Protein AF-A0A7S1WSY0-F1 (afdb_monomer)

Sequence (169 aa):
LIRFQRALVQGLELDASPLLQLPHVRRVPKQAPSLQEVVKAGGLPPAVLKELGLDDEQRLDIEAFCRHAPQVEVSCRVEVSDEEEVGEGDLASLTVTLTRLNLGSGEAAGPVNAPLFPVPKLEEWWVLVYDERARRLVTADLILGTGREESCKVHFMVPRPGKHRWTVH

InterPro domains:
  IPR004179 Sec63 domain [PF02889] (59-168)
  IPR014756 Immunoglobulin E-set [SSF81296] (76-169)
  IPR035892 C2 domain superfamily [G3DSA:2.60.40.150] (69-169)

Radius of gyration: 19.69 Å; Cα contacts (8 Å, |Δi|>4): 276; chains: 1; bounding box: 46×32×55 Å

Nearest PDB structures (foldseek):
  8ro0-assembly1_B  TM=7.593E-01  e=1.838E-10  Caenorhabditis elegans
  6ah0-assembly1_D  TM=7.240E-01  e=1.118E-10  Homo sapiens
  5yzg-assembly1_D  TM=7.240E-01  e=1.118E-10  Homo sapiens
  5m59-assembly4_A  TM=7.765E-01  e=5.593E-09  Thermochaetoides thermophila
  8alz-assembly1_B  TM=6.573E-01  e=1.694E-06  Homo sapiens

Secondary structure (DSSP, 8-state):
-HHHHHHHHHT--TTS-GGGGSTT--S--TTPPPHHHHHHHTS--HHHHHHHT--HHHHHHHHHHHHHS--EEEEEEEEESS-SS--TT-EEEEEEEEEETT--TT-B------TTSSS-----EEEEEEETTTTEEEEEEEE---BSEEEEEEEEE--SSS---EEE-

Structure (mmCIF, N/CA/C/O backbone):
data_AF-A0A7S1WSY0-F1
#
_entry.id   AF-A0A7S1WSY0-F1
#
loop_
_atom_site.group_PDB
_atom_site.id
_atom_site.type_symbol
_atom_site.label_atom_id
_atom_site.label_alt_id
_atom_site.label_comp_id
_atom_site.label_asym_id
_atom_site.label_entity_id
_atom_site.label_seq_id
_atom_site.pdbx_PDB_ins_code
_atom_site.Cartn_x
_atom_site.Cartn_y
_atom_site.Cartn_z
_atom_site.occupancy
_atom_site.B_iso_or_equiv
_atom_site.auth_seq_id
_atom_site.auth_comp_id
_atom_site.auth_asym_id
_atom_site.auth_atom_id
_atom_site.pdbx_PDB_model_num
ATOM 1 N N . LEU A 1 1 ? -9.898 -5.180 -11.200 1.00 78.62 1 LEU A N 1
ATOM 2 C CA . LEU A 1 1 ? -9.316 -6.352 -10.509 1.00 78.62 1 LEU A CA 1
ATOM 3 C C . LEU A 1 1 ? -8.738 -5.994 -9.136 1.00 78.62 1 LEU A C 1
ATOM 5 O O . LEU A 1 1 ? -9.282 -6.470 -8.154 1.00 78.62 1 LEU A O 1
ATOM 9 N N . ILE A 1 2 ? -7.741 -5.103 -9.033 1.00 86.62 2 ILE A N 1
ATOM 10 C CA . ILE A 1 2 ? -7.101 -4.742 -7.743 1.00 86.62 2 ILE A CA 1
ATOM 11 C C . ILE A 1 2 ? -8.112 -4.249 -6.690 1.00 86.62 2 ILE A C 1
ATOM 13 O O . ILE A 1 2 ? -8.146 -4.745 -5.568 1.00 86.62 2 ILE A O 1
ATOM 17 N N . ARG A 1 3 ? -9.020 -3.335 -7.065 1.00 87.62 3 ARG A N 1
ATOM 18 C CA . ARG A 1 3 ? -10.085 -2.860 -6.156 1.00 87.62 3 ARG A CA 1
ATOM 19 C C . ARG A 1 3 ? -11.011 -3.982 -5.673 1.00 87.62 3 ARG A C 1
ATOM 21 O O . ARG A 1 3 ? -11.441 -3.949 -4.529 1.00 87.62 3 ARG A O 1
ATOM 28 N N . PHE A 1 4 ? -11.278 -4.971 -6.528 1.00 90.81 4 PHE A N 1
ATOM 29 C CA . PHE A 1 4 ? -12.100 -6.132 -6.183 1.00 90.81 4 PHE A CA 1
ATOM 30 C C . PHE A 1 4 ? -11.389 -7.053 -5.193 1.00 90.81 4 PHE A C 1
ATOM 32 O O . PHE A 1 4 ? -12.003 -7.461 -4.218 1.00 90.81 4 PHE A O 1
ATOM 39 N N . GLN A 1 5 ? -10.092 -7.317 -5.379 1.00 90.81 5 GLN A N 1
ATOM 40 C CA . GLN A 1 5 ? -9.313 -8.093 -4.408 1.00 90.81 5 GLN A CA 1
ATOM 41 C C . GLN A 1 5 ? -9.291 -7.415 -3.035 1.00 90.81 5 GLN A C 1
ATOM 43 O O . GLN A 1 5 ? -9.545 -8.073 -2.032 1.00 90.81 5 GLN A O 1
ATOM 48 N N . ARG A 1 6 ? -9.076 -6.092 -2.987 1.00 90.56 6 ARG A N 1
ATOM 49 C CA . ARG A 1 6 ? -9.152 -5.333 -1.729 1.00 90.56 6 ARG A CA 1
ATOM 50 C C . ARG A 1 6 ? -10.524 -5.470 -1.069 1.00 90.56 6 ARG A C 1
ATOM 52 O O . ARG A 1 6 ? -10.594 -5.760 0.118 1.00 90.56 6 ARG A O 1
ATOM 59 N N . ALA A 1 7 ? -11.593 -5.255 -1.835 1.00 93.44 7 ALA A N 1
ATOM 60 C CA . ALA A 1 7 ? -12.969 -5.355 -1.357 1.00 93.44 7 ALA A CA 1
ATOM 61 C C . ALA A 1 7 ? -13.275 -6.757 -0.803 1.00 93.44 7 ALA A C 1
ATOM 63 O O . ALA A 1 7 ? -13.799 -6.881 0.298 1.00 93.44 7 ALA A O 1
ATOM 64 N N . LEU A 1 8 ? -12.844 -7.807 -1.508 1.00 94.50 8 LEU A N 1
ATOM 65 C CA . LEU A 1 8 ? -12.998 -9.196 -1.083 1.00 94.50 8 LEU A CA 1
ATOM 66 C C . LEU A 1 8 ? -12.259 -9.491 0.229 1.00 94.50 8 LEU A C 1
ATOM 68 O O . LEU A 1 8 ? -12.847 -10.068 1.137 1.00 94.50 8 LEU A O 1
ATOM 72 N N . VAL A 1 9 ? -10.986 -9.093 0.336 1.00 94.50 9 VAL A N 1
ATOM 73 C CA . VAL A 1 9 ? -10.174 -9.338 1.540 1.00 94.50 9 VAL A CA 1
ATOM 74 C C . VAL A 1 9 ? -10.726 -8.574 2.742 1.00 94.50 9 VAL A C 1
ATOM 76 O O . VAL A 1 9 ? -10.762 -9.107 3.843 1.00 94.50 9 VAL A O 1
ATOM 79 N N . GLN A 1 10 ? -11.187 -7.341 2.544 1.00 94.00 10 GLN A N 1
ATOM 80 C CA . GLN A 1 10 ? -11.709 -6.509 3.630 1.00 94.00 10 GLN A CA 1
ATOM 81 C C . GLN A 1 10 ? -13.196 -6.756 3.936 1.00 94.00 10 GLN A C 1
ATOM 83 O O . GLN A 1 10 ? -13.710 -6.218 4.911 1.00 94.00 10 GLN A O 1
ATOM 88 N N . GLY A 1 11 ? -13.898 -7.563 3.132 1.00 94.38 11 GLY A N 1
ATOM 89 C CA . GLY A 1 11 ? -15.338 -7.787 3.283 1.00 94.38 11 GLY A CA 1
ATOM 90 C C . GLY A 1 11 ? -16.172 -6.525 3.029 1.00 94.38 11 GLY A C 1
ATOM 91 O O . GLY A 1 11 ? -17.149 -6.280 3.732 1.00 94.38 11 GLY A O 1
ATOM 92 N N . LEU A 1 12 ? -15.772 -5.710 2.050 1.00 93.94 12 LEU A N 1
ATOM 93 C CA . LEU A 1 12 ? -16.397 -4.430 1.708 1.00 93.94 12 LEU A CA 1
ATOM 94 C C . LEU A 1 12 ? -17.007 -4.457 0.302 1.00 93.94 12 LEU A C 1
ATOM 96 O O . LEU A 1 12 ? -16.604 -5.244 -0.554 1.00 93.94 12 LEU A O 1
ATOM 100 N N . GLU A 1 13 ? -17.945 -3.548 0.035 1.00 93.25 13 GLU A N 1
ATOM 101 C CA . GLU A 1 13 ? -18.391 -3.263 -1.333 1.00 93.25 13 GLU A CA 1
ATOM 102 C C . GLU A 1 13 ? -17.282 -2.555 -2.138 1.00 93.25 13 GLU A C 1
ATOM 104 O O . GLU A 1 13 ? -16.329 -1.998 -1.587 1.00 93.25 13 GLU A O 1
ATOM 109 N N . LEU A 1 14 ? -17.377 -2.583 -3.471 1.00 92.00 14 LEU A N 1
ATOM 110 C CA . LEU A 1 14 ? -16.321 -2.079 -4.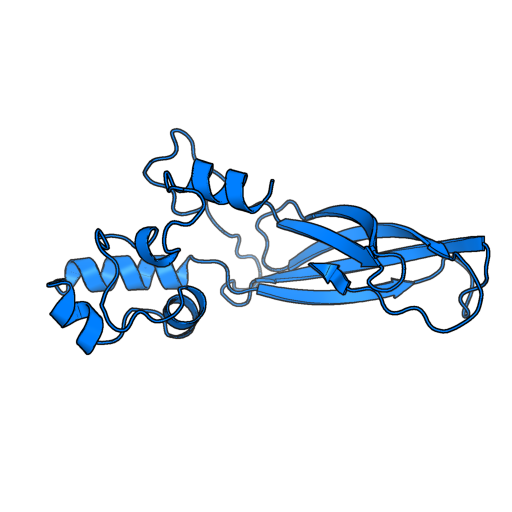363 1.00 92.00 14 LEU A CA 1
ATOM 111 C C . LEU A 1 14 ? -16.056 -0.574 -4.226 1.00 92.00 14 LEU A C 1
ATOM 113 O O . LEU A 1 14 ? -14.916 -0.124 -4.384 1.00 92.00 14 LEU A O 1
ATOM 117 N N . ASP A 1 15 ? -17.110 0.188 -3.974 1.00 90.81 15 ASP A N 1
ATOM 118 C CA . ASP A 1 15 ? -17.154 1.640 -3.830 1.00 90.81 15 ASP A CA 1
ATOM 119 C C . ASP A 1 15 ? -17.314 2.087 -2.369 1.00 90.81 15 ASP A C 1
ATOM 121 O O . ASP A 1 15 ? -17.336 3.288 -2.090 1.00 90.81 15 ASP A O 1
ATOM 125 N N . ALA A 1 16 ? -17.341 1.135 -1.431 1.00 92.69 16 ALA A N 1
ATOM 126 C CA . ALA A 1 16 ? -17.346 1.425 -0.008 1.00 92.69 16 ALA A CA 1
ATOM 127 C C . ALA A 1 16 ? -16.137 2.285 0.388 1.00 92.69 16 ALA A C 1
ATOM 129 O O . ALA A 1 16 ? -15.017 2.133 -0.119 1.00 92.69 16 ALA A O 1
ATOM 130 N N . SER A 1 17 ? -16.366 3.184 1.347 1.00 93.69 17 SER A N 1
ATOM 131 C CA . SER A 1 17 ? -15.299 4.012 1.899 1.00 93.69 17 SER A CA 1
ATOM 132 C C . SER A 1 17 ? -14.200 3.131 2.505 1.00 93.69 17 SER A C 1
ATOM 134 O O . SER A 1 17 ? -14.507 2.288 3.352 1.00 93.69 17 SER A O 1
ATOM 136 N N . PRO A 1 18 ? -12.917 3.362 2.166 1.00 93.44 18 PRO A N 1
ATOM 137 C CA . PRO A 1 18 ? -11.804 2.643 2.778 1.00 93.44 18 PRO A CA 1
ATOM 138 C C . PRO A 1 18 ? -11.734 2.803 4.300 1.00 93.44 18 PRO A C 1
ATOM 140 O O . PRO A 1 18 ? -11.129 1.974 4.958 1.00 93.44 18 PRO A O 1
ATOM 143 N N . LEU A 1 19 ? -12.358 3.835 4.882 1.00 95.50 19 LEU A N 1
ATOM 144 C CA . LEU A 1 19 ? -12.410 4.002 6.339 1.00 95.50 19 LEU A CA 1
ATOM 145 C C . LEU A 1 19 ? -13.161 2.874 7.053 1.00 95.50 19 LEU A C 1
ATOM 147 O O . LEU A 1 19 ? -12.915 2.652 8.232 1.00 95.50 19 LEU A O 1
ATOM 151 N N . LEU A 1 20 ? -14.050 2.158 6.358 1.00 95.31 20 LEU A N 1
ATOM 152 C CA . LEU A 1 20 ? -14.801 1.036 6.932 1.00 95.31 20 LEU A CA 1
ATOM 153 C C . LEU A 1 20 ? -13.925 -0.194 7.213 1.00 95.31 20 LEU A C 1
ATOM 155 O O . LEU A 1 20 ? -14.398 -1.148 7.818 1.00 95.31 20 LEU A O 1
ATOM 159 N N . GLN A 1 21 ? -12.656 -0.173 6.797 1.00 94.12 21 GLN A N 1
ATOM 160 C CA . GLN A 1 21 ? -11.682 -1.192 7.183 1.00 94.12 21 GLN A CA 1
ATOM 161 C C . GLN A 1 21 ? -11.071 -0.937 8.575 1.00 94.12 21 GLN A C 1
ATOM 163 O O . GLN A 1 21 ? -10.392 -1.806 9.116 1.00 94.12 21 GLN A O 1
ATOM 168 N N . LEU A 1 22 ? -11.242 0.268 9.137 1.00 95.75 22 LEU A N 1
ATOM 169 C CA . LEU A 1 22 ? -10.736 0.581 10.471 1.00 95.75 22 LEU A CA 1
ATOM 170 C C . LEU A 1 22 ? -11.551 -0.183 11.527 1.00 95.75 22 LEU A C 1
ATOM 172 O O . LEU A 1 22 ? -12.781 -0.245 11.415 1.00 95.75 22 LEU A O 1
ATOM 176 N N . PRO A 1 23 ? -10.907 -0.701 12.588 1.00 95.69 23 PRO A N 1
ATOM 177 C CA . PRO A 1 23 ? -11.616 -1.292 13.715 1.00 95.69 23 PRO A CA 1
ATOM 178 C C . PRO A 1 23 ? -12.692 -0.342 14.248 1.00 95.69 23 PRO A C 1
ATOM 180 O O . PRO A 1 23 ? -12.485 0.868 14.318 1.00 95.69 23 PRO A O 1
ATOM 183 N N . HIS A 1 24 ? -13.851 -0.891 14.617 1.00 95.25 24 HIS A N 1
ATOM 184 C CA . HIS A 1 24 ? -14.981 -0.165 15.227 1.00 95.25 24 HIS A CA 1
ATOM 185 C C . HIS A 1 24 ? -15.687 0.877 14.339 1.00 95.25 24 HIS A C 1
ATOM 187 O O . HIS A 1 24 ? -16.765 1.357 14.698 1.00 95.25 24 HIS A O 1
ATOM 193 N N . VAL A 1 25 ? -15.177 1.181 13.141 1.00 95.06 25 VAL A N 1
ATOM 194 C CA . VAL A 1 25 ? -15.786 2.153 12.222 1.00 95.06 25 VAL A CA 1
ATOM 195 C C . VAL A 1 25 ? -16.865 1.483 11.369 1.00 95.06 25 VAL A C 1
ATOM 197 O O . VAL A 1 25 ? -16.599 0.872 10.342 1.00 95.06 25 VAL A O 1
ATOM 200 N N . ARG A 1 26 ? -18.129 1.633 11.782 1.00 92.75 26 ARG A N 1
ATOM 201 C CA . ARG A 1 26 ? -19.297 1.043 11.086 1.00 92.75 26 ARG A CA 1
ATOM 202 C C . ARG A 1 26 ? -20.006 1.993 10.120 1.00 92.75 26 ARG A C 1
ATOM 204 O O . ARG A 1 26 ? -20.908 1.583 9.397 1.00 92.75 26 ARG A O 1
ATOM 211 N N . ARG A 1 27 ? -19.651 3.277 10.146 1.00 94.69 27 ARG A N 1
ATOM 212 C CA . ARG A 1 27 ? -20.246 4.323 9.307 1.00 94.69 27 ARG A CA 1
ATOM 213 C C . ARG A 1 27 ? -19.201 5.360 8.933 1.00 94.69 27 ARG A C 1
ATOM 215 O O . ARG A 1 27 ? -18.274 5.611 9.697 1.00 94.69 27 ARG A O 1
ATOM 222 N N . VAL A 1 28 ? -19.388 5.987 7.778 1.00 94.62 28 VAL A N 1
ATOM 223 C CA . VAL A 1 28 ? -18.509 7.058 7.305 1.00 94.62 28 VAL A CA 1
ATOM 224 C C . VAL A 1 28 ? -18.904 8.369 7.998 1.00 94.62 28 VAL A C 1
ATOM 226 O O . VAL A 1 28 ? -20.083 8.730 7.950 1.00 94.62 28 VAL A O 1
ATOM 229 N N . PRO A 1 29 ? -17.968 9.073 8.660 1.00 92.19 29 PRO A N 1
ATOM 230 C CA . PRO A 1 29 ? -18.246 10.374 9.263 1.00 92.19 29 PRO A CA 1
ATOM 231 C C . PRO A 1 29 ? -18.501 11.432 8.183 1.00 92.19 29 PRO A C 1
ATOM 233 O O . PRO A 1 29 ? -18.049 11.299 7.043 1.00 92.19 29 PRO A O 1
ATOM 236 N N . LYS A 1 30 ? -19.202 12.514 8.536 1.00 90.06 30 LYS A N 1
ATOM 237 C CA . LYS A 1 30 ? -19.568 13.575 7.576 1.00 90.06 30 LYS A CA 1
ATOM 238 C C . LYS A 1 30 ? -18.353 14.238 6.927 1.00 90.06 30 LYS A C 1
ATOM 240 O O . LYS A 1 30 ? -18.392 14.578 5.750 1.00 90.06 30 LYS A O 1
ATOM 245 N N . GLN A 1 31 ? -17.297 14.445 7.708 1.00 89.88 31 GLN A N 1
ATOM 246 C CA . GLN A 1 31 ? -16.029 15.035 7.274 1.00 89.88 31 GLN A CA 1
ATOM 247 C C . GLN A 1 31 ? -14.946 13.967 7.390 1.00 89.88 31 GLN A C 1
ATOM 249 O O . GLN A 1 31 ? -14.116 13.978 8.296 1.00 89.88 31 GLN A O 1
ATOM 254 N N . ALA A 1 32 ? -15.036 12.984 6.496 1.00 89.25 32 ALA A N 1
ATOM 255 C CA . ALA A 1 32 ? -14.148 11.836 6.477 1.00 89.25 32 ALA A CA 1
ATOM 256 C C . ALA A 1 32 ? -12.762 12.209 5.928 1.00 89.25 32 ALA A C 1
ATOM 258 O O . ALA A 1 32 ? -12.675 12.606 4.763 1.00 89.25 32 ALA A O 1
ATOM 259 N N . PRO A 1 33 ? -11.678 12.037 6.712 1.00 94.94 33 PRO A N 1
ATOM 260 C CA . PRO A 1 33 ? -10.338 12.008 6.142 1.00 94.94 33 PRO A CA 1
ATOM 261 C C . PRO A 1 33 ? -10.196 10.793 5.219 1.00 94.94 33 PRO A C 1
ATOM 263 O O . PRO A 1 33 ? -10.918 9.800 5.337 1.00 94.94 33 PRO A O 1
ATOM 266 N N . SER A 1 34 ? -9.233 10.828 4.311 1.00 95.44 34 SER A N 1
ATOM 267 C CA . SER A 1 34 ? -8.817 9.617 3.616 1.00 95.44 34 SER A CA 1
ATOM 268 C C . SER A 1 34 ? -8.168 8.642 4.600 1.00 95.44 34 SER A C 1
ATOM 270 O O . SER A 1 34 ? -7.527 9.025 5.578 1.00 95.44 34 SER A O 1
ATOM 272 N N . LEU A 1 35 ? -8.274 7.349 4.310 1.00 94.69 35 LEU A N 1
ATOM 273 C CA . LEU A 1 35 ? -7.586 6.318 5.081 1.00 94.69 35 LEU A CA 1
ATOM 274 C C . LEU A 1 35 ? -6.064 6.552 5.144 1.00 94.69 35 LEU A C 1
ATOM 276 O O . LEU A 1 35 ? -5.457 6.308 6.180 1.00 94.69 35 LEU A O 1
ATOM 280 N N . GLN A 1 36 ? -5.451 7.038 4.060 1.00 94.25 36 GLN A N 1
ATOM 281 C CA . GLN A 1 36 ? -4.016 7.340 4.034 1.00 94.25 36 GLN A CA 1
ATOM 282 C C . GLN A 1 36 ? -3.646 8.451 5.021 1.00 94.25 36 GLN A C 1
ATOM 284 O O . GLN A 1 36 ? -2.633 8.339 5.706 1.00 94.25 36 GLN A O 1
ATOM 289 N N . GLU A 1 37 ? -4.471 9.495 5.137 1.00 96.00 37 GLU A N 1
ATOM 290 C CA . GLU A 1 37 ? -4.267 10.555 6.131 1.00 96.00 37 GLU A CA 1
ATOM 291 C C . GLU A 1 37 ? -4.387 10.015 7.557 1.00 96.00 37 GLU A C 1
ATOM 293 O O . GLU A 1 37 ? -3.561 10.357 8.396 1.00 96.00 37 GLU A O 1
ATOM 298 N N . VAL A 1 38 ? -5.356 9.131 7.818 1.00 97.31 38 VAL A N 1
ATOM 299 C CA . VAL A 1 38 ? -5.536 8.483 9.130 1.00 97.31 38 VAL A CA 1
ATOM 300 C C . VAL A 1 38 ? -4.325 7.628 9.493 1.00 97.31 38 VAL A C 1
ATOM 302 O O . VAL A 1 38 ? -3.777 7.775 10.582 1.00 97.31 38 VAL A O 1
ATOM 305 N N . VAL A 1 39 ? -3.861 6.782 8.567 1.00 96.62 39 VAL A N 1
ATOM 306 C CA . VAL A 1 39 ? -2.684 5.923 8.777 1.00 96.62 39 VAL A CA 1
ATOM 307 C C . VAL A 1 39 ? -1.434 6.766 9.023 1.00 96.62 39 VAL A C 1
ATOM 309 O O . VAL A 1 39 ? -0.713 6.520 9.985 1.00 96.62 39 VAL A O 1
ATOM 312 N N . LYS A 1 40 ? -1.206 7.806 8.210 1.00 95.44 40 LYS A N 1
ATOM 313 C CA . LYS A 1 40 ? -0.054 8.707 8.354 1.00 95.44 40 LYS A CA 1
ATOM 314 C C . LYS A 1 40 ? -0.097 9.517 9.653 1.00 95.44 40 LYS A C 1
ATOM 316 O O . LYS A 1 40 ? 0.947 9.773 10.243 1.00 95.44 40 LYS A O 1
ATOM 321 N N . ALA A 1 41 ? -1.286 9.932 10.090 1.00 96.31 41 ALA A N 1
ATOM 322 C CA . ALA A 1 41 ? -1.484 10.621 11.363 1.00 96.31 41 ALA A CA 1
ATOM 323 C C . ALA A 1 41 ? -1.426 9.672 12.573 1.00 96.31 41 ALA A C 1
ATOM 325 O O . ALA A 1 41 ? -1.338 10.139 13.705 1.00 96.31 41 ALA A O 1
ATOM 326 N N . GLY A 1 42 ? -1.479 8.356 12.344 1.00 96.94 42 GLY A N 1
ATOM 327 C CA . GLY A 1 42 ? -1.485 7.342 13.391 1.00 96.94 42 GLY A CA 1
ATOM 328 C C . GLY A 1 42 ? -2.842 7.136 14.064 1.00 96.94 42 GLY A C 1
ATOM 329 O O . GLY A 1 42 ? -2.891 6.427 15.058 1.00 96.94 42 GLY A O 1
ATOM 330 N N . GLY A 1 43 ? -3.933 7.717 13.558 1.00 97.06 43 GLY A N 1
ATOM 331 C CA . GLY A 1 43 ? -5.255 7.612 14.175 1.00 97.06 43 GLY A CA 1
ATOM 332 C C . GLY A 1 43 ? -6.288 8.579 13.597 1.00 97.06 43 GLY A C 1
ATOM 333 O O . GLY A 1 43 ? -6.001 9.391 12.714 1.00 97.06 43 GLY A O 1
ATOM 334 N N . LEU A 1 44 ? -7.529 8.477 14.083 1.00 97.00 44 LEU A N 1
ATOM 335 C CA . LEU A 1 44 ? -8.619 9.363 13.671 1.00 97.00 44 LEU A CA 1
ATOM 336 C C . LEU A 1 44 ? -8.559 10.714 14.405 1.00 97.00 44 LEU A C 1
ATOM 338 O O . LEU A 1 44 ? -8.226 10.756 15.591 1.00 97.00 44 LEU A O 1
ATOM 342 N N . PRO A 1 45 ? -8.965 11.822 13.756 1.00 95.88 45 PRO A N 1
ATOM 343 C CA . PRO A 1 45 ? -9.078 13.114 14.424 1.00 95.88 45 PRO A CA 1
ATOM 344 C C . PRO A 1 45 ? -10.051 13.068 15.619 1.00 95.88 45 PRO A C 1
ATOM 346 O O . PRO A 1 45 ? -11.097 12.419 15.520 1.00 95.88 45 PRO A O 1
ATOM 349 N N . PRO A 1 46 ? -9.814 13.837 16.702 1.00 95.06 46 PRO A N 1
ATOM 350 C CA . PRO A 1 46 ? -10.692 13.851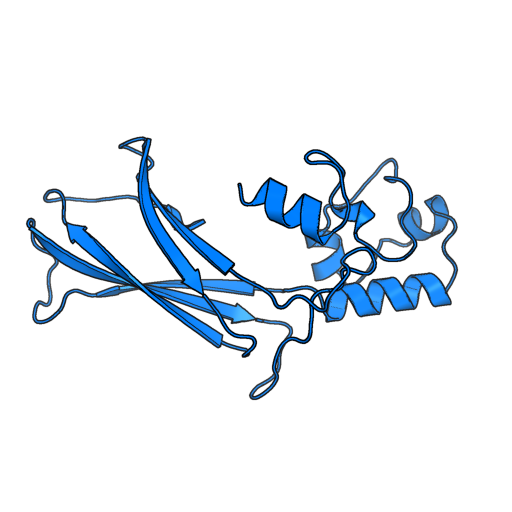 17.879 1.00 95.06 46 PRO A CA 1
ATOM 351 C C . PRO A 1 46 ? -12.162 14.169 17.570 1.00 95.06 46 PRO A C 1
ATOM 353 O O . PRO A 1 46 ? -13.069 13.596 18.172 1.00 95.06 46 PRO A O 1
ATOM 356 N N . ALA A 1 47 ? -12.413 15.055 16.600 1.00 95.19 47 ALA A N 1
ATOM 357 C CA . ALA A 1 47 ? -13.767 15.377 16.152 1.00 95.19 47 ALA A CA 1
ATOM 358 C C . ALA A 1 47 ? -14.487 14.154 15.555 1.00 95.19 47 ALA A C 1
ATOM 360 O O . ALA A 1 47 ? -15.667 13.945 15.830 1.00 95.19 47 ALA A O 1
ATOM 361 N N . VAL A 1 48 ? -13.761 13.324 14.798 1.00 96.19 48 VAL A N 1
ATOM 362 C CA . VAL A 1 48 ? -14.289 12.103 14.176 1.00 96.19 48 VAL A CA 1
ATOM 363 C C . VAL A 1 48 ? -14.508 11.013 15.221 1.00 96.19 48 VAL A C 1
ATOM 365 O O . VAL A 1 48 ? -15.557 10.378 15.211 1.00 96.19 48 VAL A O 1
ATOM 368 N N . LEU A 1 49 ? -13.575 10.835 16.163 1.00 95.62 49 LEU A N 1
ATOM 369 C CA . LEU A 1 49 ? -13.747 9.903 17.286 1.00 95.62 49 LEU A CA 1
ATOM 370 C C . LEU A 1 49 ? -15.021 10.224 18.082 1.00 95.62 49 LEU A C 1
ATOM 372 O O . LEU A 1 49 ? -15.845 9.343 18.323 1.00 95.62 49 LEU A O 1
ATOM 376 N N . LYS A 1 50 ? -15.234 11.509 18.400 1.00 95.81 50 LYS A N 1
ATOM 377 C CA . LYS A 1 50 ? -16.443 11.985 19.084 1.00 95.81 50 LYS A CA 1
ATOM 378 C C . LYS A 1 50 ? -17.709 11.796 18.245 1.00 95.81 50 LYS A C 1
ATOM 380 O O . LYS A 1 50 ? -18.736 11.407 18.791 1.00 95.81 50 LYS A O 1
ATOM 385 N N . GLU A 1 51 ? -17.660 12.072 16.940 1.00 96.19 51 GLU A N 1
ATOM 386 C CA . GLU A 1 51 ? -18.796 11.851 16.030 1.00 96.19 51 GLU A CA 1
ATOM 387 C C . GLU A 1 51 ? -19.187 10.369 15.965 1.00 96.19 51 GLU A C 1
ATOM 389 O O . GLU A 1 51 ? -20.373 10.032 15.962 1.00 96.19 51 GLU A O 1
ATOM 394 N N . LEU A 1 52 ? -18.199 9.477 15.912 1.00 96.25 52 LEU A N 1
ATOM 395 C CA . LEU A 1 52 ? -18.410 8.034 15.854 1.00 96.25 52 LEU A CA 1
ATOM 396 C C . LEU A 1 52 ? -18.752 7.424 17.220 1.00 96.25 52 LEU A C 1
ATOM 398 O O . LEU A 1 52 ? -19.270 6.311 17.249 1.00 96.25 52 LEU A O 1
ATOM 402 N N . GLY A 1 53 ? -18.548 8.165 18.313 1.00 96.69 53 GLY A N 1
ATOM 403 C CA . GLY A 1 53 ? -18.827 7.708 19.673 1.00 96.69 53 GLY A CA 1
ATOM 404 C C . GLY A 1 53 ? -17.851 6.633 20.141 1.00 96.69 53 GLY A C 1
ATOM 405 O O . GLY A 1 53 ? -18.274 5.714 20.835 1.00 96.69 53 GLY A O 1
ATOM 406 N N . LEU A 1 54 ? -16.588 6.726 19.713 1.00 97.06 54 LEU A N 1
ATOM 407 C CA . LEU A 1 54 ? -15.560 5.748 20.057 1.00 97.06 54 LEU A CA 1
ATOM 408 C C . LEU A 1 54 ? -14.935 6.064 21.416 1.00 97.06 54 LEU A C 1
ATOM 410 O O . LEU A 1 54 ? -14.630 7.225 21.703 1.00 97.06 54 LEU A O 1
ATOM 414 N N . ASP A 1 55 ? -14.747 5.032 22.232 1.00 97.50 55 ASP A N 1
ATOM 415 C CA . ASP A 1 55 ? -14.057 5.130 23.517 1.00 97.50 55 ASP A CA 1
ATOM 416 C C . ASP A 1 55 ? -12.523 5.050 23.368 1.00 97.50 55 ASP A C 1
ATOM 418 O O . ASP A 1 55 ? -11.974 4.955 22.264 1.00 97.50 55 ASP A O 1
ATOM 422 N N . ASP A 1 56 ? -11.813 5.145 24.495 1.00 97.06 56 ASP A N 1
ATOM 423 C CA . ASP A 1 56 ? -10.351 5.118 24.512 1.00 97.06 56 ASP A CA 1
ATOM 424 C C . ASP A 1 56 ? -9.763 3.767 24.092 1.00 97.06 56 ASP A C 1
ATOM 426 O O . ASP A 1 56 ? -8.720 3.748 23.441 1.00 97.06 56 ASP A O 1
ATOM 430 N N . GLU A 1 57 ? -10.418 2.648 24.409 1.00 97.62 57 GLU A N 1
ATOM 431 C CA . GLU A 1 57 ? -9.951 1.318 23.999 1.00 97.62 57 GLU A CA 1
ATOM 432 C C . GLU A 1 57 ? -10.083 1.158 22.480 1.00 97.62 57 GLU A C 1
ATOM 434 O O . GLU A 1 57 ? -9.133 0.783 21.792 1.00 97.62 57 GLU A O 1
ATOM 439 N N . GLN A 1 58 ? -11.223 1.568 21.927 1.00 97.94 58 GLN A N 1
ATOM 440 C CA . GLN A 1 58 ? -11.480 1.557 20.490 1.00 97.94 58 GLN A CA 1
ATOM 441 C C . GLN A 1 58 ? -10.542 2.494 19.725 1.00 97.94 58 GLN A C 1
ATOM 443 O O . GLN A 1 58 ? -10.105 2.168 18.618 1.00 97.94 58 GLN A O 1
ATOM 448 N N . ARG A 1 59 ? -10.193 3.651 20.303 1.00 97.75 59 ARG A N 1
ATOM 449 C CA . ARG A 1 59 ? -9.164 4.539 19.746 1.00 97.75 59 ARG A CA 1
ATOM 450 C C . ARG A 1 59 ? -7.810 3.829 19.670 1.00 97.75 59 ARG A C 1
ATOM 452 O O . ARG A 1 59 ? -7.167 3.898 18.624 1.00 97.75 59 ARG A O 1
ATOM 459 N N . LEU A 1 60 ? -7.390 3.138 20.731 1.00 98.06 60 LEU A N 1
ATOM 460 C CA . LEU A 1 60 ? -6.115 2.410 20.758 1.00 98.06 60 LEU A CA 1
ATOM 461 C C . LEU A 1 60 ? -6.058 1.291 19.708 1.00 98.06 60 LEU A C 1
ATOM 463 O O . LEU A 1 60 ? -5.014 1.104 19.078 1.00 98.06 60 LEU A O 1
ATOM 467 N N . ASP A 1 61 ? -7.171 0.599 19.459 1.00 97.69 61 ASP A N 1
ATOM 468 C CA . ASP A 1 61 ? -7.263 -0.407 18.393 1.00 97.69 61 ASP A CA 1
ATOM 469 C C . ASP A 1 61 ? -7.060 0.206 16.998 1.00 97.69 61 ASP A C 1
ATOM 471 O O . ASP A 1 61 ? -6.388 -0.372 16.138 1.00 97.69 61 ASP A O 1
ATOM 475 N N . ILE A 1 62 ? -7.592 1.409 16.766 1.00 97.88 62 ILE A N 1
ATOM 476 C CA . ILE A 1 62 ? -7.398 2.147 15.511 1.00 97.88 62 ILE A CA 1
ATOM 477 C C . ILE A 1 62 ? -5.947 2.614 15.372 1.00 97.88 62 ILE A C 1
ATOM 479 O O . ILE A 1 62 ? -5.370 2.519 14.288 1.00 97.88 62 ILE A O 1
ATOM 483 N N . GLU A 1 63 ? -5.321 3.075 16.451 1.00 97.88 63 GLU A N 1
ATOM 484 C CA . GLU A 1 63 ? -3.898 3.431 16.450 1.00 97.88 63 GLU A CA 1
ATOM 485 C C . GLU A 1 63 ? -3.015 2.201 16.181 1.00 97.88 63 GLU A C 1
ATOM 487 O O . GLU A 1 63 ? -2.030 2.281 15.444 1.00 97.88 63 GLU A O 1
ATOM 492 N N . ALA A 1 64 ? -3.381 1.034 16.723 1.00 96.81 64 ALA A N 1
ATOM 493 C CA . ALA A 1 64 ? -2.720 -0.236 16.425 1.00 96.81 64 ALA A CA 1
ATOM 494 C C . ALA A 1 64 ? -2.861 -0.626 14.951 1.00 96.81 64 ALA A C 1
ATOM 496 O O . ALA A 1 64 ? -1.865 -0.995 14.323 1.00 96.81 64 ALA A O 1
ATOM 497 N N . PHE A 1 65 ? -4.057 -0.467 14.377 1.00 97.00 65 PHE A N 1
ATOM 498 C CA . PHE A 1 65 ? -4.268 -0.619 12.941 1.00 97.00 65 PHE A CA 1
ATOM 499 C C . PHE A 1 65 ? -3.341 0.307 12.143 1.00 97.00 65 PHE A C 1
ATOM 501 O O . PHE A 1 65 ? -2.682 -0.151 11.216 1.00 97.00 65 PHE A O 1
ATOM 508 N N . CYS A 1 66 ? -3.251 1.591 12.502 1.00 97.12 66 CYS A N 1
ATOM 509 C CA . CYS A 1 66 ? -2.451 2.572 11.761 1.00 97.12 66 CYS A CA 1
ATOM 510 C C . CYS A 1 66 ? -0.944 2.288 11.821 1.00 97.12 66 CYS A C 1
ATOM 512 O O . CYS A 1 66 ? -0.247 2.497 10.830 1.00 97.12 66 CYS A O 1
ATOM 514 N N . ARG A 1 67 ? -0.442 1.780 12.955 1.00 95.75 67 ARG A N 1
ATOM 515 C CA . ARG A 1 67 ? 0.958 1.338 13.094 1.00 95.75 67 ARG A CA 1
ATOM 516 C C . ARG A 1 67 ? 1.278 0.131 12.207 1.00 95.75 67 ARG A C 1
ATOM 518 O O . ARG A 1 67 ? 2.376 0.044 11.662 1.00 95.75 67 ARG A O 1
ATOM 525 N N . HIS A 1 68 ? 0.319 -0.784 12.072 1.00 95.50 68 HIS A N 1
ATOM 526 C CA . HIS A 1 68 ? 0.461 -2.005 11.275 1.00 95.50 68 HIS A CA 1
ATOM 527 C C . HIS A 1 68 ? 0.234 -1.780 9.776 1.00 95.50 68 HIS A C 1
ATOM 529 O O . HIS A 1 68 ? 0.849 -2.448 8.951 1.00 95.50 68 HIS A O 1
ATOM 535 N N . ALA A 1 69 ? -0.650 -0.849 9.416 1.00 94.94 69 ALA A N 1
ATOM 536 C CA . ALA A 1 69 ? -1.006 -0.568 8.034 1.00 94.94 69 ALA A CA 1
ATOM 537 C C . ALA A 1 69 ? 0.224 -0.160 7.199 1.00 94.94 69 ALA A C 1
ATOM 539 O O . ALA A 1 69 ? 1.094 0.562 7.693 1.00 94.94 69 ALA A O 1
ATOM 540 N N . PRO A 1 70 ? 0.290 -0.577 5.922 1.00 93.06 70 PRO A N 1
ATOM 541 C CA . PRO A 1 70 ? 1.465 -0.349 5.099 1.00 93.06 70 PRO A CA 1
ATOM 542 C C . PRO A 1 70 ? 1.695 1.141 4.847 1.00 93.06 70 PRO A C 1
ATOM 544 O O . PRO A 1 70 ? 0.842 1.836 4.288 1.00 93.06 70 PRO A O 1
ATOM 547 N N . GLN A 1 71 ? 2.888 1.611 5.205 1.00 94.62 71 GLN A N 1
ATOM 548 C CA . GLN A 1 71 ? 3.395 2.928 4.836 1.00 94.62 71 GLN A CA 1
ATOM 549 C C . GLN A 1 71 ? 4.570 2.714 3.896 1.00 94.62 71 GLN A C 1
ATOM 551 O O . GLN A 1 71 ? 5.648 2.343 4.345 1.00 94.62 71 GLN A O 1
ATOM 556 N N . VAL A 1 72 ? 4.352 2.881 2.594 1.00 95.00 72 VAL A N 1
ATOM 557 C CA . VAL A 1 72 ? 5.330 2.482 1.576 1.00 95.00 72 VAL A CA 1
ATOM 558 C C . VAL A 1 72 ? 5.858 3.669 0.788 1.00 95.00 72 VAL A C 1
ATOM 560 O O . VAL A 1 72 ? 5.120 4.599 0.466 1.00 95.00 72 VAL A O 1
ATOM 563 N N . GLU A 1 73 ? 7.135 3.592 0.442 1.00 95.69 73 GLU A N 1
ATOM 564 C CA . GLU A 1 73 ? 7.768 4.391 -0.597 1.00 95.69 73 GLU A CA 1
ATOM 565 C C . GLU A 1 73 ? 8.166 3.463 -1.749 1.00 95.69 73 GLU A C 1
ATOM 567 O O . GLU A 1 73 ? 8.588 2.329 -1.521 1.00 95.69 73 GLU A O 1
ATOM 572 N N . VAL A 1 74 ? 8.000 3.929 -2.988 1.00 95.75 74 VAL A N 1
ATOM 573 C CA . VAL A 1 74 ? 8.355 3.168 -4.191 1.00 95.75 74 VAL A CA 1
ATOM 574 C C . VAL A 1 74 ? 9.436 3.921 -4.947 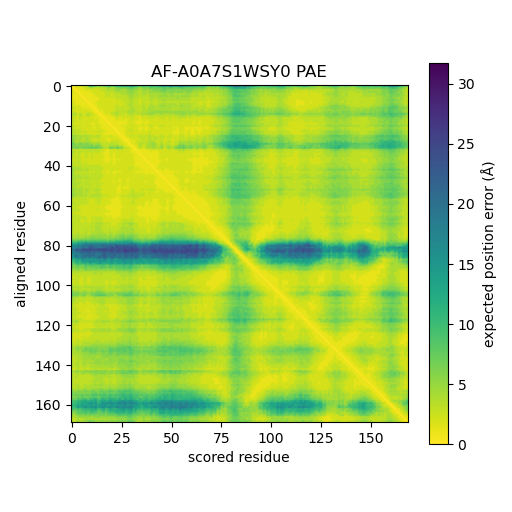1.00 95.75 74 VAL A C 1
ATOM 576 O O . VAL A 1 74 ? 9.276 5.102 -5.260 1.00 95.75 74 VAL A O 1
ATOM 579 N N . SER A 1 75 ? 10.519 3.224 -5.278 1.00 95.62 75 SER A N 1
ATOM 580 C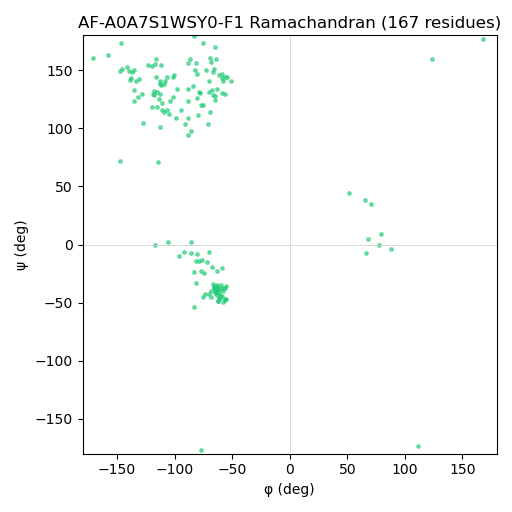 CA . SER A 1 75 ? 11.578 3.726 -6.151 1.00 95.62 75 SER A CA 1
ATOM 581 C C . SER A 1 75 ? 11.718 2.848 -7.393 1.00 95.62 75 SER A C 1
ATOM 583 O O . SER A 1 75 ? 11.331 1.679 -7.411 1.00 95.62 75 SER A O 1
ATOM 585 N N . CYS A 1 76 ? 12.206 3.440 -8.480 1.00 93.69 76 CYS A N 1
ATOM 586 C CA . CYS A 1 76 ? 12.288 2.806 -9.791 1.00 93.69 76 CYS A CA 1
ATOM 587 C C . CYS A 1 76 ? 13.659 3.079 -10.407 1.00 93.69 76 CYS A C 1
ATOM 589 O O . CYS A 1 76 ? 14.097 4.230 -10.445 1.00 93.69 76 CYS A O 1
ATOM 591 N N . ARG A 1 77 ? 14.309 2.040 -10.934 1.00 91.25 77 ARG A N 1
ATOM 592 C CA . ARG A 1 77 ? 15.589 2.150 -11.643 1.00 91.25 77 ARG A CA 1
ATOM 593 C C . ARG A 1 77 ? 15.533 1.382 -12.956 1.00 91.25 77 ARG A C 1
ATOM 595 O O . ARG A 1 77 ? 15.203 0.202 -12.958 1.00 91.25 77 ARG A O 1
ATOM 602 N N . VAL A 1 78 ? 15.868 2.052 -14.057 1.00 87.50 78 VAL A N 1
ATOM 603 C CA . VAL A 1 78 ? 15.978 1.429 -15.384 1.00 87.50 78 VAL A CA 1
ATOM 604 C C . VAL A 1 78 ? 17.443 1.115 -15.668 1.00 87.50 78 VAL A C 1
ATOM 606 O O . VAL A 1 78 ? 18.310 1.953 -15.429 1.00 87.50 78 VAL A O 1
ATOM 609 N N . GLU A 1 79 ? 17.704 -0.089 -16.160 1.00 82.62 79 GLU A N 1
ATOM 610 C CA . GLU A 1 79 ? 19.027 -0.607 -16.508 1.00 82.62 79 GLU A CA 1
ATOM 611 C C . GLU A 1 79 ? 18.930 -1.364 -17.841 1.00 82.62 79 GLU A C 1
ATOM 613 O O . GL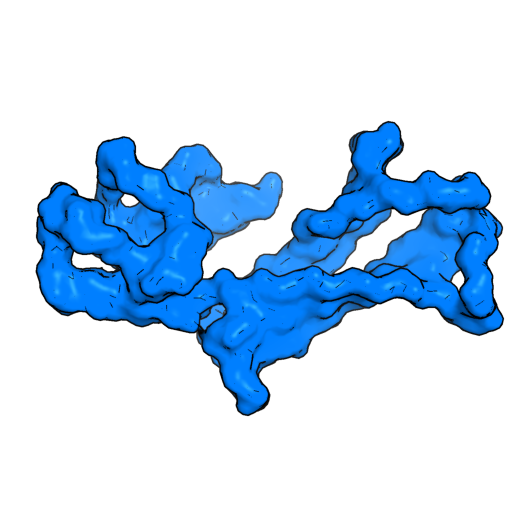U A 1 79 ? 17.940 -2.057 -18.082 1.00 82.62 79 GLU A O 1
ATOM 618 N N . VAL A 1 80 ? 19.954 -1.271 -18.688 1.00 77.12 80 VAL A N 1
ATOM 619 C CA . VAL A 1 80 ? 20.130 -2.139 -19.864 1.00 77.12 80 VAL A CA 1
ATOM 620 C C . VAL A 1 80 ? 21.342 -3.017 -19.594 1.00 77.12 80 VAL A C 1
ATOM 622 O O . VAL A 1 80 ? 22.322 -2.564 -19.002 1.00 77.12 80 VAL A O 1
ATOM 625 N N . SER A 1 81 ? 21.241 -4.301 -19.924 1.00 68.44 81 SER A N 1
ATOM 626 C CA . SER A 1 81 ? 22.371 -5.217 -19.796 1.00 68.44 81 SER A CA 1
ATOM 627 C C . SER A 1 81 ? 23.419 -4.871 -20.851 1.00 68.44 81 SER A C 1
ATOM 629 O O . SER A 1 81 ? 23.078 -4.735 -22.017 1.00 68.44 81 SER A O 1
ATOM 631 N N . ASP A 1 82 ? 24.676 -4.755 -20.425 1.00 65.56 82 ASP A N 1
ATOM 632 C CA . ASP A 1 82 ? 25.867 -4.631 -21.279 1.00 65.56 82 ASP A CA 1
ATOM 633 C C . ASP A 1 82 ? 26.027 -3.330 -22.097 1.00 65.56 82 ASP A C 1
ATOM 635 O O . ASP A 1 82 ? 27.019 -3.195 -22.813 1.00 65.56 82 ASP A O 1
ATOM 639 N N . GLU A 1 83 ? 25.143 -2.338 -21.933 1.00 64.94 83 GLU A N 1
ATOM 640 C CA . GLU A 1 83 ? 25.214 -1.052 -22.648 1.00 64.94 83 GLU A CA 1
ATOM 641 C C . GLU A 1 83 ? 25.013 0.158 -21.714 1.00 64.94 83 GLU A C 1
ATOM 643 O O . GLU A 1 83 ? 24.201 0.131 -20.787 1.00 64.94 83 GLU A O 1
ATOM 648 N N . GLU A 1 84 ? 25.774 1.238 -21.942 1.00 68.19 84 GLU A N 1
ATOM 649 C CA . GLU A 1 84 ? 25.631 2.502 -21.192 1.00 68.19 84 GLU A CA 1
ATOM 650 C C . GLU A 1 84 ? 24.419 3.327 -21.659 1.00 68.19 84 GLU A C 1
ATOM 652 O O . GLU A 1 84 ? 23.890 4.149 -20.905 1.00 68.19 84 GLU A O 1
ATOM 657 N N . GLU A 1 85 ? 23.959 3.098 -22.891 1.00 69.00 85 GLU A N 1
ATOM 658 C CA . GLU A 1 85 ? 22.822 3.779 -23.505 1.00 69.00 85 GLU A CA 1
ATOM 659 C C . GLU A 1 85 ? 21.697 2.785 -23.824 1.00 69.00 85 GLU A C 1
ATOM 661 O O . GLU A 1 85 ? 21.922 1.590 -23.956 1.00 69.00 85 GLU A O 1
ATOM 666 N N . VAL A 1 86 ? 20.461 3.283 -23.905 1.00 72.56 86 VAL A N 1
ATOM 667 C CA . VAL A 1 86 ? 19.271 2.473 -24.205 1.00 72.56 86 VAL A CA 1
ATOM 668 C C . VAL A 1 86 ? 18.943 2.631 -25.692 1.00 72.56 86 VAL A C 1
ATOM 670 O O . VAL A 1 86 ? 18.468 3.695 -26.108 1.00 72.56 86 VAL A O 1
ATOM 673 N N . GLY A 1 87 ? 19.169 1.586 -26.483 1.00 76.94 87 GLY A N 1
ATOM 674 C CA . GLY A 1 87 ? 18.864 1.494 -27.907 1.00 76.94 87 GLY A CA 1
ATOM 675 C C . GLY A 1 87 ? 17.440 1.017 -28.209 1.00 76.94 87 GLY A C 1
ATOM 676 O O . GLY A 1 87 ? 16.741 0.433 -27.383 1.00 76.94 87 GLY A O 1
ATOM 677 N N . GLU A 1 88 ? 16.964 1.298 -29.425 1.00 82.62 88 GLU A N 1
ATOM 678 C CA . GLU A 1 88 ? 15.719 0.711 -29.935 1.00 82.62 88 GLU A CA 1
ATOM 679 C C . GLU A 1 88 ? 15.897 -0.792 -30.161 1.00 82.62 88 GLU A C 1
ATOM 681 O O . GLU A 1 88 ? 16.844 -1.212 -30.816 1.00 82.62 88 GLU A O 1
ATOM 686 N N . GLY A 1 89 ? 14.942 -1.593 -29.683 1.00 81.75 89 GLY A N 1
ATOM 687 C CA . GLY A 1 89 ? 15.020 -3.050 -29.775 1.00 81.75 89 GLY A CA 1
ATOM 688 C C . GLY A 1 89 ? 15.757 -3.714 -28.612 1.00 81.75 89 GLY A C 1
ATOM 689 O O . GLY A 1 89 ? 15.727 -4.940 -28.529 1.00 81.75 89 GLY A O 1
ATOM 690 N N . ASP A 1 90 ? 16.322 -2.943 -27.682 1.00 83.50 90 ASP A N 1
ATOM 691 C CA . ASP A 1 90 ? 16.987 -3.502 -26.508 1.00 83.50 90 ASP A CA 1
ATOM 692 C C . ASP A 1 90 ? 15.986 -4.062 -25.501 1.00 83.50 90 ASP A C 1
ATOM 694 O O . ASP A 1 90 ? 14.859 -3.571 -25.347 1.00 83.50 90 ASP A O 1
ATOM 698 N N . LEU A 1 91 ? 16.434 -5.076 -24.763 1.00 85.56 91 LEU A N 1
ATOM 699 C CA . LEU A 1 91 ? 15.726 -5.588 -23.601 1.00 85.56 91 LEU A CA 1
ATOM 700 C C . LEU A 1 91 ? 16.157 -4.801 -22.360 1.00 85.56 91 LEU A C 1
ATOM 702 O O . LEU A 1 91 ? 17.146 -5.125 -21.702 1.00 85.56 91 LEU A O 1
ATOM 706 N N . ALA A 1 92 ? 15.390 -3.770 -22.020 1.00 87.12 92 ALA A N 1
ATOM 707 C CA . ALA A 1 92 ? 15.606 -3.001 -20.806 1.00 87.12 92 ALA A CA 1
ATOM 708 C C . ALA A 1 92 ? 14.971 -3.694 -19.590 1.00 87.12 92 ALA A C 1
ATOM 710 O O . ALA A 1 92 ? 13.955 -4.389 -19.684 1.00 87.12 92 ALA A O 1
ATOM 711 N N . SER A 1 93 ? 15.571 -3.470 -18.425 1.00 89.44 93 SER A N 1
ATOM 712 C CA . SER A 1 93 ? 15.094 -3.930 -17.124 1.00 89.44 93 SER A CA 1
ATOM 713 C C . SER A 1 93 ? 14.672 -2.739 -16.272 1.00 89.44 93 SER A C 1
ATOM 715 O O . SER A 1 93 ? 15.440 -1.800 -16.085 1.00 89.44 93 SER A O 1
ATOM 717 N N . LEU A 1 94 ? 13.470 -2.786 -15.708 1.00 91.56 94 LEU A N 1
ATOM 718 C CA . LEU A 1 94 ? 13.010 -1.875 -14.667 1.00 91.56 94 LEU A CA 1
ATOM 719 C C . LEU A 1 94 ? 12.991 -2.631 -13.339 1.00 91.56 94 LEU A C 1
ATOM 721 O O . LEU A 1 94 ? 12.215 -3.568 -13.162 1.00 91.56 94 LEU A O 1
ATOM 725 N N . THR A 1 95 ? 13.825 -2.199 -12.402 1.00 94.88 95 THR A N 1
ATOM 726 C CA . THR A 1 95 ? 13.757 -2.629 -11.006 1.00 94.88 95 THR A CA 1
ATOM 727 C C . THR A 1 95 ? 12.810 -1.698 -10.264 1.00 94.88 95 THR A C 1
ATOM 729 O O . THR A 1 95 ? 13.017 -0.480 -10.264 1.00 94.88 95 THR A O 1
ATOM 732 N N . VAL A 1 96 ? 11.782 -2.264 -9.638 1.00 96.44 96 VAL A N 1
ATOM 733 C CA . VAL A 1 96 ? 10.862 -1.543 -8.755 1.00 96.44 96 VAL A CA 1
ATOM 734 C C . VAL A 1 96 ? 11.103 -2.018 -7.335 1.00 96.44 96 VAL A C 1
ATOM 736 O O . VAL A 1 96 ? 10.980 -3.208 -7.057 1.00 96.44 96 VAL A O 1
ATOM 739 N N . THR A 1 97 ? 11.443 -1.085 -6.452 1.00 97.19 97 THR A N 1
ATOM 740 C CA . THR A 1 97 ? 11.726 -1.360 -5.043 1.00 97.19 97 THR A CA 1
ATOM 741 C C . THR A 1 97 ? 10.658 -0.710 -4.180 1.00 97.19 97 THR A C 1
ATOM 743 O O . THR A 1 97 ? 10.418 0.495 -4.284 1.00 97.19 97 THR A O 1
ATOM 746 N N . LEU A 1 98 ? 10.029 -1.514 -3.328 1.00 97.69 98 LEU A N 1
ATOM 747 C CA . LEU A 1 98 ? 9.065 -1.094 -2.323 1.00 97.69 98 LEU A CA 1
ATOM 748 C C . LEU A 1 98 ? 9.739 -1.105 -0.952 1.00 97.69 98 LEU A C 1
ATOM 750 O O . LEU A 1 98 ? 10.227 -2.141 -0.501 1.00 97.69 98 LEU A O 1
ATOM 754 N N . THR A 1 99 ? 9.709 0.036 -0.269 1.00 97.75 99 THR A N 1
ATOM 755 C CA . THR A 1 99 ? 10.270 0.205 1.073 1.00 97.75 99 THR A CA 1
ATOM 756 C C . THR A 1 99 ? 9.154 0.521 2.062 1.00 97.75 99 THR A C 1
ATOM 758 O O . THR A 1 99 ? 8.485 1.548 1.959 1.00 97.75 99 THR A O 1
ATOM 761 N N . ARG A 1 100 ? 8.956 -0.349 3.054 1.00 97.25 100 ARG A N 1
ATOM 762 C CA . ARG A 1 100 ? 8.032 -0.150 4.177 1.00 97.25 100 ARG A CA 1
ATOM 763 C C . ARG A 1 100 ? 8.685 0.762 5.216 1.00 97.25 100 ARG A C 1
ATOM 765 O O . ARG A 1 100 ? 9.651 0.397 5.881 1.00 97.25 100 ARG A O 1
ATOM 772 N N . LEU A 1 101 ? 8.151 1.968 5.351 1.00 96.56 101 LEU A N 1
ATOM 773 C CA . LEU A 1 101 ? 8.633 3.019 6.247 1.00 96.56 101 LEU A CA 1
ATOM 774 C C . LEU A 1 101 ? 8.286 2.747 7.714 1.00 96.56 101 LEU A C 1
ATOM 776 O O . LEU A 1 101 ? 8.979 3.230 8.604 1.00 96.56 101 LEU A O 1
ATOM 780 N N . ASN A 1 102 ? 7.231 1.967 7.962 1.00 94.62 102 ASN A N 1
ATOM 781 C CA . ASN A 1 102 ? 6.792 1.577 9.301 1.00 94.62 102 ASN A CA 1
ATOM 782 C C . ASN A 1 102 ? 7.510 0.330 9.853 1.00 94.62 102 ASN A C 1
ATOM 784 O O . ASN A 1 102 ? 7.185 -0.089 10.959 1.00 94.62 102 ASN A O 1
ATOM 788 N N . LEU A 1 103 ? 8.472 -0.241 9.115 1.00 96.62 103 LEU A N 1
ATOM 789 C CA . LEU A 1 103 ? 9.297 -1.363 9.569 1.00 96.62 103 LEU A CA 1
ATOM 790 C C . LEU A 1 103 ? 10.745 -0.935 9.828 1.00 96.62 103 LEU A C 1
ATOM 792 O O . LEU A 1 103 ? 11.362 -0.208 9.044 1.00 96.62 103 LEU A O 1
ATOM 796 N N . GLY A 1 104 ? 11.302 -1.444 10.923 1.00 94.94 104 GLY A N 1
ATOM 797 C CA . GLY A 1 104 ? 12.718 -1.387 11.257 1.00 94.94 104 GLY A CA 1
ATOM 798 C C . GLY A 1 104 ? 13.572 -2.364 10.440 1.00 94.94 104 GLY A C 1
ATOM 799 O O . GLY A 1 104 ? 13.086 -3.189 9.666 1.00 94.94 104 GLY A O 1
ATOM 800 N N . SER A 1 105 ? 14.895 -2.267 10.596 1.00 93.56 105 SER A N 1
ATOM 801 C CA . SER A 1 105 ? 15.828 -3.196 9.944 1.00 93.56 105 SER A CA 1
ATOM 802 C C . SER A 1 105 ? 15.640 -4.621 10.476 1.00 93.56 105 SER A C 1
ATOM 804 O O . SER A 1 105 ? 15.677 -4.827 11.686 1.00 93.56 105 SER A O 1
ATOM 806 N N . GLY A 1 106 ? 15.461 -5.593 9.578 1.00 93.50 106 GLY A N 1
ATOM 807 C CA . GLY A 1 106 ? 15.222 -6.998 9.932 1.00 93.50 106 GLY A CA 1
ATOM 808 C C . GLY A 1 106 ? 13.795 -7.315 10.391 1.00 93.50 106 GLY A C 1
ATOM 809 O O . GLY A 1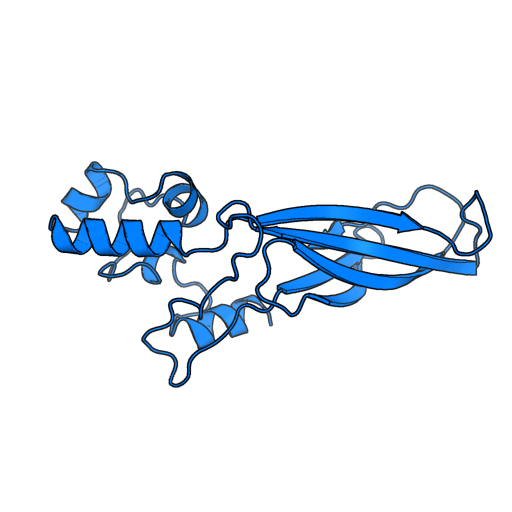 106 ? 13.502 -8.473 10.681 1.00 93.50 106 GLY A O 1
ATOM 810 N N . GLU A 1 107 ? 12.905 -6.322 10.439 1.00 96.00 107 GLU A N 1
ATOM 811 C CA . GLU A 1 107 ? 11.490 -6.546 10.723 1.00 96.00 107 GLU A CA 1
ATOM 812 C C . GLU A 1 107 ? 10.733 -7.006 9.473 1.00 96.00 107 GLU A C 1
ATOM 814 O O . GLU A 1 107 ? 11.128 -6.739 8.332 1.00 96.00 107 GLU A O 1
ATOM 819 N N . ALA A 1 108 ? 9.615 -7.689 9.711 1.00 95.62 108 ALA A N 1
ATOM 820 C CA . ALA A 1 108 ? 8.710 -8.158 8.679 1.00 95.62 108 ALA A CA 1
ATOM 821 C C . ALA A 1 108 ? 7.266 -7.771 9.013 1.00 95.62 108 ALA A C 1
ATOM 823 O O . ALA A 1 108 ? 6.842 -7.840 10.16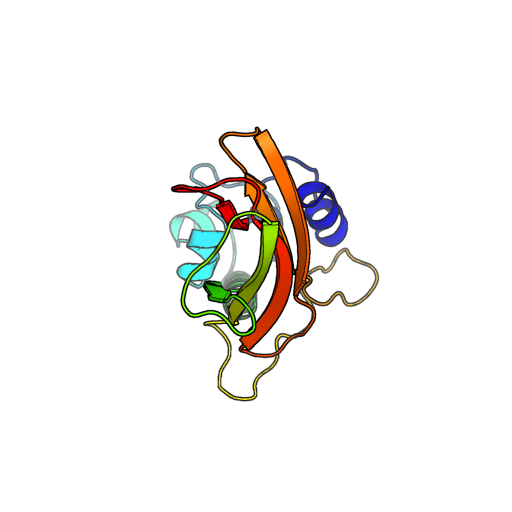8 1.00 95.62 108 ALA A O 1
ATOM 824 N N . ALA A 1 109 ? 6.502 -7.404 7.989 1.00 95.88 109 ALA A N 1
ATOM 825 C CA . ALA A 1 109 ? 5.072 -7.176 8.089 1.00 95.88 109 ALA A CA 1
ATOM 826 C C . ALA A 1 109 ? 4.353 -8.479 8.467 1.00 95.88 109 ALA A C 1
ATOM 828 O O . A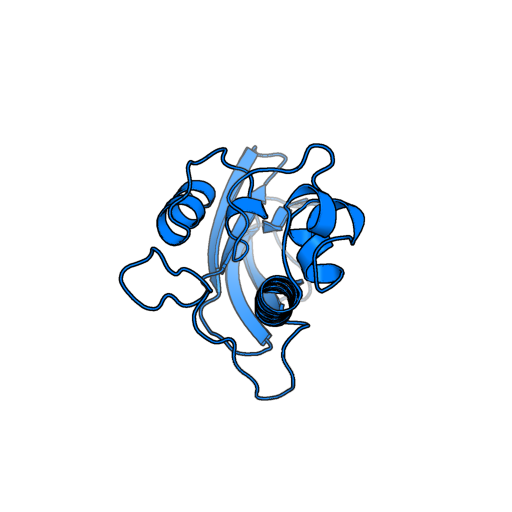LA A 1 109 ? 4.593 -9.541 7.888 1.00 95.88 109 ALA A O 1
ATOM 829 N N . GLY A 1 110 ? 3.445 -8.388 9.435 1.00 95.50 110 GLY A N 1
ATOM 830 C CA . GLY A 1 110 ? 2.535 -9.483 9.760 1.00 95.50 110 GLY A CA 1
ATOM 831 C C . GLY A 1 110 ? 1.381 -9.610 8.755 1.00 95.50 110 GLY A C 1
ATOM 832 O O . GLY A 1 110 ? 1.294 -8.849 7.788 1.00 95.50 110 GLY A O 1
ATOM 833 N N . PRO A 1 111 ? 0.444 -10.544 8.994 1.00 95.69 111 PRO A N 1
ATOM 834 C CA . PRO A 1 111 ? -0.787 -10.644 8.217 1.00 95.69 111 PRO A CA 1
ATOM 835 C C . PRO A 1 111 ? -1.568 -9.331 8.199 1.00 95.69 111 PRO A C 1
ATOM 837 O O . PRO A 1 111 ? -1.613 -8.614 9.198 1.00 95.69 111 PRO A O 1
ATOM 840 N N . VAL A 1 112 ? -2.217 -9.020 7.079 1.00 93.81 112 VAL A N 1
ATOM 841 C CA . VAL A 1 112 ? -3.064 -7.830 6.962 1.00 93.81 112 VAL A CA 1
ATOM 842 C C . VAL A 1 112 ? -4.221 -7.909 7.956 1.00 93.81 112 VAL A C 1
ATOM 844 O O . VAL A 1 112 ? -4.757 -8.986 8.231 1.00 93.81 112 VAL A O 1
ATOM 847 N N . ASN A 1 113 ? -4.639 -6.759 8.480 1.00 92.56 113 ASN A N 1
ATOM 848 C CA . ASN A 1 113 ? -5.844 -6.689 9.295 1.00 92.56 113 ASN A CA 1
ATOM 849 C C . ASN A 1 113 ? -7.066 -6.898 8.378 1.00 92.56 113 ASN A C 1
ATOM 851 O O . ASN A 1 113 ? -7.401 -6.026 7.576 1.00 92.56 113 ASN A O 1
ATOM 855 N N . ALA A 1 114 ? -7.647 -8.098 8.434 1.00 94.38 114 ALA A N 1
ATOM 856 C CA . ALA A 1 114 ? -8.788 -8.529 7.627 1.00 94.38 114 ALA A CA 1
ATOM 857 C C . ALA A 1 114 ? -9.659 -9.522 8.428 1.00 94.38 114 ALA A C 1
ATOM 859 O O . ALA A 1 114 ? -9.649 -10.722 8.155 1.00 94.38 114 ALA A O 1
ATOM 860 N N . PRO A 1 115 ? -10.404 -9.053 9.446 1.00 92.19 115 PRO A N 1
ATOM 861 C CA . PRO A 1 115 ? -11.103 -9.916 10.404 1.00 92.19 115 PRO A CA 1
ATOM 862 C C . PRO A 1 115 ? -12.258 -10.717 9.787 1.00 92.19 115 PRO A C 1
ATOM 864 O O . PRO A 1 115 ? -12.698 -11.706 10.364 1.00 92.19 115 PRO A O 1
ATOM 867 N N . LEU A 1 116 ? -12.761 -10.286 8.627 1.00 92.94 116 LEU A N 1
ATOM 868 C CA . LEU A 1 116 ? -13.834 -10.959 7.892 1.00 92.94 116 LEU A CA 1
ATOM 869 C C . LEU A 1 116 ? -13.306 -11.967 6.861 1.00 92.94 116 LEU A C 1
ATOM 871 O O . LEU A 1 116 ? -14.097 -12.684 6.248 1.00 92.94 116 LEU A O 1
ATOM 875 N N . PHE A 1 117 ? -11.987 -12.026 6.654 1.00 95.50 117 PHE A N 1
ATOM 876 C CA . PHE A 1 117 ? -11.376 -12.975 5.735 1.00 95.50 117 PHE A CA 1
ATOM 877 C C . PHE A 1 117 ? -11.062 -14.287 6.474 1.00 95.50 117 PHE A C 1
ATOM 879 O O . PHE A 1 117 ? -10.520 -14.254 7.577 1.00 95.50 117 PHE A O 1
ATOM 886 N N . PRO A 1 118 ? -11.387 -15.462 5.902 1.00 95.38 118 PRO A N 1
ATOM 887 C CA . PRO A 1 118 ? -11.377 -16.729 6.641 1.00 95.38 118 PRO A CA 1
ATOM 888 C C . PRO A 1 118 ? -9.976 -17.247 6.988 1.00 95.38 118 PRO A C 1
ATOM 890 O O . PRO A 1 118 ? -9.844 -18.164 7.796 1.00 95.38 118 PRO A O 1
ATOM 893 N N . VAL A 1 119 ? -8.935 -16.707 6.355 1.00 95.06 119 VAL A N 1
ATOM 894 C CA . VAL A 1 119 ? -7.547 -17.142 6.533 1.00 95.06 119 VAL A CA 1
ATOM 895 C C . VAL A 1 119 ? -6.626 -15.933 6.689 1.00 95.06 119 VAL A C 1
ATOM 897 O O . VAL A 1 119 ? -6.905 -14.887 6.104 1.00 95.06 119 VAL A O 1
ATOM 900 N N . PRO A 1 120 ? -5.503 -16.046 7.419 1.00 94.62 120 PRO A N 1
ATOM 901 C CA . PRO A 1 120 ? -4.492 -14.997 7.425 1.00 94.62 120 PRO A CA 1
ATOM 902 C C . PRO A 1 120 ? -4.021 -14.695 5.999 1.00 94.62 120 PRO A C 1
ATOM 904 O O . PRO A 1 120 ? -3.663 -15.605 5.249 1.00 94.62 120 PRO A O 1
ATOM 907 N N . LYS A 1 121 ? -4.012 -13.415 5.623 1.00 94.31 121 LYS A N 1
ATOM 908 C CA . LYS A 1 121 ? -3.560 -12.961 4.305 1.00 94.31 121 LYS A CA 1
ATOM 909 C C . LYS A 1 121 ? -2.322 -12.089 4.466 1.00 94.31 121 LYS A C 1
ATOM 911 O O . LYS A 1 121 ? -2.309 -11.184 5.293 1.00 94.31 121 LYS A O 1
ATOM 916 N N . LEU A 1 122 ? -1.283 -12.361 3.685 1.00 94.44 122 LEU A N 1
ATOM 917 C CA . LEU A 1 122 ? -0.125 -11.475 3.575 1.00 94.44 122 LEU A CA 1
ATOM 918 C C . LEU A 1 122 ? -0.360 -10.434 2.479 1.00 94.44 122 LEU A C 1
ATOM 920 O O . LEU A 1 122 ? -1.164 -10.647 1.560 1.00 94.44 122 LEU A O 1
ATOM 924 N N . GLU A 1 123 ? 0.349 -9.318 2.600 1.00 92.62 123 GLU A N 1
ATOM 925 C CA . GLU A 1 123 ? 0.386 -8.278 1.577 1.00 92.62 123 GLU A CA 1
ATOM 926 C C . GLU A 1 123 ? 0.886 -8.832 0.238 1.00 92.62 123 GLU A C 1
ATOM 928 O O . GLU A 1 123 ? 1.822 -9.628 0.188 1.00 92.62 123 GLU A O 1
ATOM 933 N N . GLU A 1 124 ? 0.272 -8.369 -0.846 1.00 92.06 124 GLU A N 1
ATOM 934 C CA . GLU A 1 124 ? 0.694 -8.625 -2.222 1.00 92.06 124 GLU A CA 1
ATOM 935 C C . GLU A 1 124 ? 0.629 -7.304 -2.975 1.00 92.06 124 GLU A C 1
ATOM 937 O O . GLU A 1 124 ? -0.424 -6.658 -3.021 1.00 92.06 124 GLU A O 1
ATOM 942 N N . TRP A 1 125 ? 1.754 -6.901 -3.556 1.00 95.00 125 TRP A N 1
ATOM 943 C CA . TRP A 1 125 ? 1.878 -5.624 -4.241 1.00 95.00 125 TRP A CA 1
ATOM 944 C C . TRP A 1 125 ? 1.986 -5.859 -5.738 1.00 95.00 125 TRP A C 1
ATOM 946 O O . TRP A 1 125 ? 2.951 -6.446 -6.219 1.00 95.00 125 TRP A O 1
ATOM 956 N N . TRP A 1 126 ? 0.975 -5.406 -6.473 1.00 94.75 126 TRP A N 1
ATOM 957 C CA . TRP A 1 126 ? 1.022 -5.377 -7.929 1.00 94.75 126 TRP A CA 1
ATOM 958 C C . TRP A 1 126 ? 1.839 -4.180 -8.384 1.00 94.75 126 TRP A C 1
ATOM 960 O O . TRP A 1 126 ? 1.575 -3.065 -7.950 1.00 94.75 126 TRP A O 1
ATOM 970 N N . VAL A 1 127 ? 2.777 -4.425 -9.290 1.00 94.50 127 VAL A N 1
ATOM 971 C CA . VAL A 1 127 ? 3.517 -3.402 -10.020 1.00 94.50 127 VAL A CA 1
ATOM 972 C C . VAL A 1 127 ? 2.964 -3.368 -11.431 1.00 94.50 127 VAL A C 1
ATOM 974 O O . VAL A 1 127 ? 3.128 -4.327 -12.186 1.00 94.50 127 VAL A O 1
ATOM 977 N N . LEU A 1 128 ? 2.289 -2.280 -11.799 1.00 93.88 128 LEU A N 1
ATOM 978 C CA . LEU A 1 128 ? 1.737 -2.107 -13.142 1.00 93.88 128 LEU A CA 1
ATOM 979 C C . LEU A 1 128 ? 2.486 -1.005 -13.885 1.00 93.88 128 LEU A C 1
ATOM 981 O O . LEU A 1 128 ? 2.392 0.167 -13.524 1.00 93.88 128 LEU A O 1
ATOM 985 N N . VAL A 1 129 ? 3.175 -1.360 -14.968 1.00 92.31 129 VAL A N 1
ATOM 986 C CA . VAL A 1 129 ? 3.846 -0.382 -15.834 1.00 92.31 129 VAL A CA 1
ATOM 987 C C . VAL A 1 129 ? 2.910 -0.019 -16.978 1.00 92.31 129 VAL A C 1
ATOM 989 O O . VAL A 1 129 ? 2.570 -0.866 -17.806 1.00 92.31 129 VAL A O 1
ATOM 992 N N . TYR A 1 130 ? 2.492 1.240 -17.042 1.00 92.56 130 TYR A N 1
ATOM 993 C CA . TYR A 1 130 ? 1.516 1.725 -18.012 1.00 92.56 130 TYR A CA 1
ATOM 994 C C . TYR A 1 130 ? 2.107 2.795 -18.931 1.00 92.56 130 TYR A C 1
ATOM 996 O O . TYR A 1 130 ? 2.729 3.760 -18.481 1.00 92.56 130 TYR A O 1
ATOM 1004 N N . ASP A 1 131 ? 1.880 2.641 -20.235 1.00 90.56 131 ASP A N 1
ATOM 1005 C CA . ASP A 1 131 ? 2.204 3.657 -21.231 1.00 90.56 131 ASP A CA 1
ATOM 1006 C C . ASP A 1 131 ? 0.989 4.568 -21.428 1.00 90.56 131 ASP A C 1
ATOM 1008 O O . ASP A 1 131 ? 0.023 4.211 -22.109 1.00 90.56 131 ASP A O 1
ATOM 1012 N N . GLU A 1 132 ? 1.055 5.767 -20.848 1.00 88.31 132 GLU A N 1
ATOM 1013 C CA . GLU A 1 132 ? 0.009 6.794 -20.935 1.00 88.31 132 GLU A CA 1
ATOM 1014 C C . GLU A 1 132 ? -0.298 7.205 -22.379 1.00 88.31 132 GLU A C 1
ATOM 1016 O O . GLU A 1 132 ? -1.452 7.446 -22.742 1.00 88.31 132 GLU A O 1
ATOM 1021 N N . ARG A 1 133 ? 0.733 7.276 -23.229 1.00 85.81 133 ARG A N 1
ATOM 1022 C CA . ARG A 1 133 ? 0.593 7.741 -24.611 1.00 85.81 133 ARG A CA 1
ATOM 1023 C C . ARG A 1 133 ? -0.059 6.674 -25.477 1.00 85.81 133 ARG A C 1
ATOM 1025 O O . ARG A 1 133 ? -0.947 6.993 -26.264 1.00 85.81 133 ARG A O 1
ATOM 1032 N N . ALA A 1 134 ? 0.390 5.428 -25.347 1.00 87.50 134 ALA A N 1
ATOM 1033 C CA . ALA A 1 134 ? -0.185 4.296 -26.069 1.00 87.50 134 ALA A CA 1
ATOM 1034 C C . ALA A 1 134 ? -1.476 3.767 -25.421 1.00 87.50 134 ALA A C 1
ATOM 1036 O O . ALA A 1 134 ? -2.151 2.925 -26.011 1.00 87.50 134 ALA A O 1
ATOM 1037 N N . ARG A 1 135 ? -1.820 4.264 -24.225 1.00 90.06 135 ARG A N 1
ATOM 1038 C CA . ARG A 1 135 ? -2.975 3.861 -23.415 1.00 90.06 135 ARG A CA 1
ATOM 1039 C C . ARG A 1 135 ? -3.053 2.346 -23.211 1.00 90.06 135 ARG A C 1
ATOM 1041 O O . ARG A 1 135 ? -4.115 1.742 -23.367 1.00 90.06 135 ARG A O 1
ATOM 1048 N N . ARG A 1 136 ? -1.914 1.723 -22.901 1.00 90.94 136 ARG A N 1
ATOM 1049 C CA . ARG A 1 136 ? -1.809 0.269 -22.725 1.00 90.94 136 ARG A CA 1
ATOM 1050 C C . ARG A 1 136 ? -0.911 -0.094 -21.554 1.00 90.94 136 ARG A C 1
ATOM 1052 O O . ARG A 1 136 ? 0.075 0.586 -21.278 1.00 90.94 136 ARG A O 1
ATOM 1059 N N . LEU A 1 137 ? -1.228 -1.219 -20.922 1.00 91.19 137 LEU A N 1
ATOM 1060 C CA . LEU A 1 137 ? -0.324 -1.875 -19.988 1.00 91.19 137 LEU A CA 1
ATOM 1061 C C . LEU A 1 137 ? 0.898 -2.387 -20.765 1.00 91.19 137 LEU A C 1
ATOM 1063 O O . LEU A 1 137 ? 0.749 -3.047 -21.796 1.00 91.19 137 LEU A O 1
ATOM 1067 N N . VAL A 1 138 ? 2.090 -2.039 -20.291 1.00 89.62 138 VAL A N 1
ATOM 1068 C CA . VAL A 1 138 ? 3.363 -2.525 -20.834 1.00 89.62 138 VAL A CA 1
ATOM 1069 C C . VAL A 1 138 ? 3.665 -3.890 -20.236 1.00 89.62 138 VAL A C 1
ATOM 1071 O O . VAL A 1 138 ? 3.870 -4.848 -20.974 1.00 89.62 138 VAL A O 1
ATOM 1074 N N . THR A 1 139 ? 3.653 -3.974 -18.907 1.00 90.69 139 THR A N 1
ATOM 1075 C CA . THR A 1 139 ? 3.882 -5.206 -18.152 1.00 90.69 139 THR A CA 1
ATOM 1076 C C . THR A 1 139 ? 3.273 -5.098 -16.753 1.00 90.69 139 THR A C 1
ATOM 1078 O O . THR A 1 139 ? 2.935 -4.000 -16.297 1.00 90.69 139 THR A O 1
ATOM 1081 N N . ALA A 1 140 ? 3.107 -6.240 -16.094 1.00 92.44 140 ALA A N 1
ATOM 1082 C CA . ALA A 1 140 ? 2.668 -6.346 -14.713 1.00 92.44 140 ALA A CA 1
ATOM 1083 C C . ALA A 1 140 ? 3.477 -7.426 -14.001 1.00 92.44 140 ALA A C 1
ATOM 1085 O O . ALA A 1 140 ? 3.738 -8.478 -14.584 1.00 92.44 140 ALA A O 1
ATOM 1086 N N . ASP A 1 141 ? 3.822 -7.171 -12.747 1.00 94.31 141 ASP A N 1
ATOM 1087 C CA . ASP A 1 141 ? 4.517 -8.131 -11.896 1.00 94.31 141 ASP A CA 1
ATOM 1088 C C . ASP A 1 141 ? 4.074 -7.976 -10.437 1.00 94.31 141 ASP A C 1
ATOM 1090 O O . ASP A 1 141 ? 3.294 -7.079 -10.099 1.00 94.31 141 ASP A O 1
ATOM 1094 N N . LEU A 1 142 ? 4.535 -8.880 -9.582 1.00 93.94 142 LEU A N 1
ATOM 1095 C CA . LEU A 1 142 ? 4.218 -8.922 -8.166 1.00 93.94 142 LEU A CA 1
ATOM 1096 C C . LEU A 1 142 ? 5.484 -8.760 -7.331 1.00 93.94 142 LEU A C 1
ATOM 1098 O O . LEU A 1 142 ? 6.445 -9.511 -7.476 1.00 93.94 142 LEU A O 1
ATOM 1102 N N . ILE A 1 143 ? 5.438 -7.837 -6.375 1.00 95.44 143 ILE A N 1
ATOM 1103 C CA . ILE A 1 143 ? 6.364 -7.835 -5.248 1.00 95.44 143 ILE A CA 1
ATOM 1104 C C . ILE A 1 143 ? 5.731 -8.696 -4.154 1.00 95.44 143 ILE A C 1
ATOM 1106 O O . ILE A 1 143 ? 4.716 -8.337 -3.546 1.00 95.44 143 ILE A O 1
ATOM 1110 N N . LEU A 1 144 ? 6.331 -9.866 -3.950 1.00 89.75 144 LEU A N 1
ATOM 1111 C CA . LEU A 1 144 ? 6.004 -10.800 -2.881 1.00 89.75 144 LEU A CA 1
ATOM 1112 C C . LEU A 1 144 ? 7.032 -10.645 -1.762 1.00 89.75 144 LEU A C 1
ATOM 1114 O O . LEU A 1 144 ? 8.203 -10.407 -2.033 1.00 89.75 144 LEU A O 1
ATOM 1118 N N . GLY A 1 145 ? 6.598 -10.815 -0.516 1.00 93.75 145 GLY A N 1
ATOM 1119 C CA . GLY A 1 145 ? 7.474 -10.712 0.647 1.00 93.75 145 GLY A CA 1
ATOM 1120 C C . GLY A 1 145 ? 6.993 -9.682 1.658 1.00 93.75 145 GLY A C 1
ATOM 1121 O O . GLY A 1 145 ? 6.182 -8.793 1.375 1.00 93.75 145 GLY A O 1
ATOM 1122 N N . THR A 1 146 ? 7.476 -9.847 2.881 1.00 96.19 146 THR A N 1
ATOM 1123 C CA . THR A 1 146 ? 7.049 -9.075 4.050 1.00 96.19 146 THR A CA 1
ATOM 1124 C C . THR A 1 146 ? 8.182 -8.252 4.642 1.00 96.19 146 THR A C 1
ATOM 1126 O O . THR A 1 146 ? 7.950 -7.570 5.633 1.00 96.19 146 THR A O 1
ATOM 1129 N N . GLY A 1 147 ? 9.395 -8.298 4.085 1.00 97.19 147 GLY A N 1
ATOM 1130 C CA . GLY A 1 147 ? 10.538 -7.563 4.611 1.00 97.19 147 GLY A CA 1
ATOM 1131 C C . GLY A 1 147 ? 10.369 -6.047 4.524 1.00 97.19 147 GLY A C 1
ATOM 1132 O O . GLY A 1 147 ? 9.459 -5.521 3.882 1.00 97.19 147 GLY A O 1
ATOM 1133 N N . ARG A 1 148 ? 11.273 -5.307 5.166 1.00 96.75 148 ARG A N 1
ATOM 1134 C CA . ARG A 1 148 ? 11.295 -3.843 5.055 1.00 96.75 148 ARG A CA 1
ATOM 1135 C C . ARG A 1 148 ? 11.449 -3.365 3.611 1.00 96.75 148 ARG A C 1
ATOM 1137 O O . ARG A 1 148 ? 10.809 -2.392 3.233 1.00 96.75 148 ARG A O 1
ATOM 1144 N N . GLU A 1 149 ? 12.286 -4.030 2.829 1.00 97.31 149 GLU A N 1
ATOM 1145 C CA . GLU A 1 149 ? 12.532 -3.705 1.430 1.00 97.31 149 GLU A CA 1
ATOM 1146 C C . GLU A 1 149 ? 12.354 -4.962 0.589 1.00 97.31 149 GLU A C 1
ATOM 1148 O O . GLU A 1 149 ? 12.909 -6.007 0.919 1.00 97.31 149 GLU A O 1
ATOM 1153 N N . GLU A 1 150 ? 11.566 -4.853 -0.472 1.00 97.31 150 GLU A N 1
ATOM 1154 C CA . GLU A 1 150 ? 11.321 -5.925 -1.433 1.00 97.31 150 GLU A CA 1
ATOM 1155 C C . GLU A 1 150 ? 11.361 -5.322 -2.838 1.00 97.31 150 GLU A C 1
ATOM 1157 O O . GLU A 1 150 ? 10.999 -4.159 -3.036 1.00 97.31 150 GLU A O 1
ATOM 1162 N N . SER A 1 151 ? 11.795 -6.093 -3.832 1.00 96.19 151 SER A N 1
ATOM 1163 C CA . SER A 1 151 ? 11.862 -5.600 -5.208 1.00 96.19 151 SER A CA 1
ATOM 1164 C C . SER A 1 151 ? 11.459 -6.659 -6.219 1.00 96.19 151 SER A C 1
ATOM 1166 O O . SER A 1 151 ? 11.612 -7.857 -5.986 1.00 96.19 151 SER A O 1
ATOM 1168 N N . CYS A 1 152 ? 10.958 -6.202 -7.361 1.00 95.44 152 CYS A N 1
ATOM 1169 C CA . CYS A 1 152 ? 10.788 -7.025 -8.551 1.00 95.44 152 CYS A CA 1
ATOM 1170 C C . CYS A 1 152 ? 11.541 -6.383 -9.719 1.00 95.44 152 CYS A C 1
ATOM 1172 O O . CYS A 1 152 ? 11.770 -5.168 -9.750 1.00 95.44 152 CYS A O 1
ATOM 1174 N N . LYS A 1 153 ? 11.934 -7.204 -10.692 1.00 93.19 153 LYS A N 1
ATOM 1175 C CA . LYS A 1 153 ? 12.574 -6.746 -11.925 1.00 93.19 153 LYS A CA 1
ATOM 1176 C C . LYS A 1 153 ? 11.699 -7.158 -13.097 1.00 93.19 153 LYS A C 1
ATOM 1178 O O . LYS A 1 153 ? 11.487 -8.342 -13.328 1.00 93.19 153 LYS A O 1
ATOM 1183 N N . VAL A 1 154 ? 11.217 -6.166 -13.840 1.00 90.12 154 VAL A N 1
ATOM 1184 C CA . VAL A 1 154 ? 10.400 -6.377 -15.035 1.00 90.12 154 VAL A CA 1
ATOM 1185 C C . VAL A 1 154 ? 11.189 -6.027 -16.281 1.00 90.12 154 VAL A C 1
ATOM 1187 O O . VAL A 1 154 ? 11.926 -5.043 -16.310 1.00 90.12 154 VAL A O 1
ATOM 1190 N N . HIS A 1 155 ? 11.015 -6.823 -17.327 1.00 88.06 155 HIS A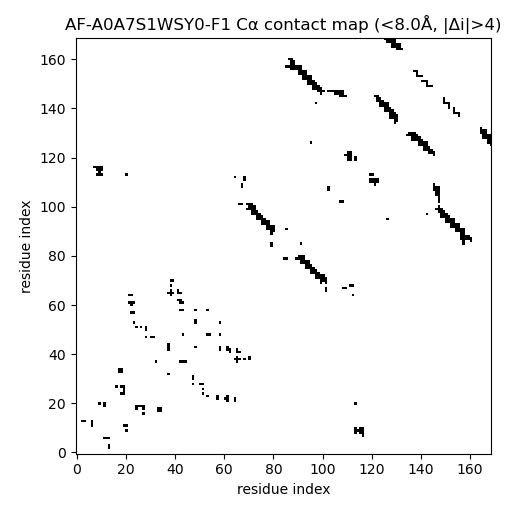 N 1
ATOM 1191 C CA . HIS A 1 155 ? 11.705 -6.627 -18.595 1.00 88.06 155 HIS A CA 1
ATOM 1192 C C . HIS A 1 155 ? 10.749 -6.095 -19.657 1.00 88.06 155 HIS A C 1
ATOM 1194 O O . HIS A 1 155 ? 9.576 -6.477 -19.704 1.00 88.06 155 HIS A O 1
ATOM 1200 N N . PHE A 1 156 ? 11.247 -5.219 -20.524 1.00 85.25 156 PHE A N 1
ATOM 1201 C CA . PHE A 1 156 ? 10.485 -4.704 -21.652 1.00 85.25 156 PHE A CA 1
ATOM 1202 C C . PHE A 1 156 ? 11.389 -4.408 -22.844 1.00 85.25 156 PHE A C 1
ATOM 1204 O O . PHE A 1 156 ? 12.545 -4.023 -22.697 1.00 85.25 156 PHE A O 1
ATOM 1211 N N . MET A 1 157 ? 10.819 -4.553 -24.037 1.00 85.88 157 MET A N 1
ATOM 1212 C CA . MET A 1 157 ? 11.474 -4.148 -25.277 1.00 85.88 157 MET A CA 1
ATOM 1213 C C . MET A 1 157 ? 11.368 -2.636 -25.440 1.00 85.88 157 MET A C 1
ATOM 1215 O O . MET A 1 157 ? 10.265 -2.082 -25.348 1.00 85.88 157 MET A O 1
ATOM 1219 N N . VAL A 1 158 ? 12.486 -1.970 -25.717 1.00 84.75 158 VAL A N 1
ATOM 1220 C CA . VAL A 1 158 ? 12.509 -0.534 -26.005 1.00 84.75 158 VAL A CA 1
ATOM 1221 C C . VAL A 1 158 ? 11.843 -0.300 -27.364 1.00 84.75 158 VAL A C 1
ATOM 1223 O O . VAL A 1 158 ? 12.358 -0.746 -28.389 1.00 84.75 158 VAL A O 1
ATOM 1226 N N . PRO A 1 159 ? 10.682 0.379 -27.414 1.00 79.88 159 PRO A N 1
ATOM 1227 C CA . PRO A 1 159 ? 9.807 0.277 -28.579 1.00 79.88 159 PRO A CA 1
ATOM 1228 C C . PRO A 1 159 ? 10.196 1.195 -29.740 1.00 79.88 159 PRO A C 1
ATOM 1230 O O . PRO A 1 159 ? 9.740 0.968 -30.853 1.00 79.88 159 PRO A O 1
ATOM 1233 N N . ARG A 1 160 ? 10.911 2.291 -29.467 1.00 81.75 160 ARG A N 1
ATOM 1234 C CA . ARG A 1 160 ? 11.368 3.274 -30.464 1.00 81.75 160 ARG A CA 1
ATOM 1235 C C . ARG A 1 160 ? 12.343 4.267 -29.825 1.00 81.75 160 ARG A C 1
ATOM 1237 O O . ARG A 1 160 ? 12.259 4.467 -28.608 1.00 81.75 160 ARG A O 1
ATOM 1244 N N . PRO A 1 161 ? 13.168 4.973 -30.610 1.00 80.94 161 PRO A N 1
ATOM 1245 C CA . PRO A 1 161 ? 14.066 5.990 -30.096 1.00 80.94 161 PRO A CA 1
ATOM 1246 C C . PRO A 1 161 ? 13.287 7.188 -29.539 1.00 80.94 161 PRO A C 1
ATOM 1248 O O . PRO A 1 161 ? 12.217 7.559 -30.038 1.00 80.94 161 PRO A O 1
ATOM 1251 N N . GLY A 1 162 ? 13.853 7.827 -28.517 1.00 79.56 162 GLY A N 1
ATOM 1252 C CA . GLY A 1 162 ? 13.344 9.069 -27.939 1.00 79.56 162 GLY A CA 1
ATOM 1253 C C . GLY A 1 162 ? 12.771 8.925 -26.529 1.00 79.56 162 GLY A C 1
ATOM 1254 O O . GLY A 1 162 ? 12.882 7.895 -25.873 1.00 79.56 162 GLY A O 1
ATOM 1255 N N . LYS A 1 163 ? 12.171 10.014 -26.036 1.00 76.88 163 LYS A N 1
ATOM 1256 C CA . LYS A 1 163 ? 11.674 10.089 -24.658 1.00 76.88 163 LYS A CA 1
ATOM 1257 C C . LYS A 1 163 ? 10.354 9.334 -24.507 1.00 76.88 163 LYS A C 1
ATOM 1259 O O . LYS A 1 163 ? 9.345 9.709 -25.112 1.00 76.88 163 LYS A O 1
ATOM 1264 N N . HIS A 1 164 ? 10.358 8.334 -23.633 1.00 77.44 164 HIS A N 1
ATOM 1265 C CA . HIS A 1 164 ? 9.162 7.640 -23.157 1.00 77.44 164 HIS A CA 1
ATOM 1266 C C . HIS A 1 164 ? 8.781 8.154 -21.776 1.00 77.44 164 HIS A C 1
ATOM 1268 O O . HIS A 1 164 ? 9.644 8.480 -20.964 1.00 77.44 164 HIS A O 1
ATOM 1274 N N . ARG A 1 165 ? 7.478 8.242 -21.512 1.00 83.06 165 ARG A N 1
ATOM 1275 C CA . ARG A 1 165 ? 6.947 8.563 -20.189 1.00 83.06 165 ARG A CA 1
ATOM 1276 C C . ARG A 1 165 ? 5.948 7.484 -19.824 1.00 83.06 165 ARG A C 1
ATOM 1278 O O . ARG A 1 165 ? 4.848 7.462 -20.371 1.00 83.06 165 ARG A O 1
ATOM 1285 N N . TRP A 1 166 ? 6.364 6.602 -18.931 1.00 87.38 166 TRP A N 1
ATOM 1286 C CA . TRP A 1 166 ? 5.530 5.545 -18.376 1.00 87.38 166 TRP A CA 1
ATOM 1287 C C . TRP A 1 166 ? 5.269 5.822 -16.902 1.00 87.38 166 TRP A C 1
ATOM 1289 O O . TRP A 1 166 ? 6.054 6.509 -16.244 1.00 87.38 166 TRP A O 1
ATOM 1299 N N . THR A 1 167 ? 4.156 5.297 -16.413 1.00 90.44 167 THR A N 1
ATOM 1300 C CA . THR A 1 167 ? 3.730 5.416 -15.020 1.00 90.44 167 THR A CA 1
ATOM 1301 C C . THR A 1 167 ? 3.791 4.035 -14.380 1.00 90.44 167 THR A C 1
ATOM 1303 O O . THR A 1 167 ? 3.402 3.049 -15.009 1.00 90.44 167 THR A O 1
ATOM 1306 N N . VAL A 1 168 ? 4.278 3.966 -13.142 1.00 91.81 168 VAL A N 1
ATOM 1307 C CA . VAL A 1 168 ? 4.192 2.766 -12.303 1.00 91.81 168 VAL A CA 1
ATOM 1308 C C . VAL A 1 168 ? 3.055 2.977 -11.307 1.00 91.81 168 VAL A C 1
ATOM 1310 O O . VAL A 1 168 ? 3.016 4.016 -10.643 1.00 91.81 168 VAL A O 1
ATOM 1313 N N . HIS A 1 169 ? 2.121 2.028 -11.254 1.00 89.62 169 HIS A N 1
ATOM 1314 C CA . HIS A 1 169 ? 0.999 2.003 -10.311 1.00 89.62 169 HIS A CA 1
ATOM 1315 C C . HIS A 1 169 ? 1.119 0.846 -9.332 1.00 89.62 169 HIS A C 1
ATOM 1317 O O . HIS A 1 169 ? 1.627 -0.217 -9.765 1.00 89.62 169 HIS A O 1
#

Solvent-accessible surface area (backbone atoms only — not comparable to full-atom values): 10180 Å² total; per-residue (Å²): 109,72,60,50,55,53,16,60,45,54,66,49,58,79,83,54,65,69,52,58,70,42,65,94,36,89,71,84,58,96,84,62,73,56,51,67,57,28,36,76,68,38,35,75,56,72,70,54,35,60,74,72,67,57,52,72,69,55,48,50,51,31,27,52,48,21,60,68,48,90,43,73,48,80,50,78,47,78,48,45,80,98,46,97,65,89,54,63,71,35,68,34,36,39,38,41,37,43,34,36,71,72,44,56,93,92,36,62,63,68,61,54,92,33,93,74,33,96,59,91,42,70,70,74,43,67,42,36,36,32,31,70,86,81,69,40,77,75,50,74,50,65,37,70,72,42,53,28,63,43,63,38,77,47,76,46,67,36,89,58,82,76,93,80,72,69,48,81,80

Mean predicted aligned error: 4.86 Å

pLDDT: mean 91.79, std 6.63, range [64.94, 98.06]

Organism: Alexandrium catenella (NCBI:txid2925)

Foldseek 3Di:
DVLVVVCQLQVHDSPDQPCCSAQLCPDADPPHDHPVVQLVVLFDDPVVCVRSVHDPVSRVSRSVLSLQDFDKDKDKDKDFPPDPDDDAFGKIKIKIKIAGPSDDAPDFRFFHSRVPHPDGHDDKDKKWKAQPVVRDTQDIDIFDGGGRMTIDMDIGGRHHDDDGDIDID